Protein AF-A0A2G9HDQ0-F1 (afdb_monomer)

pLDDT: mean 87.66, std 11.44, range [46.88, 97.62]

Radius of gyration: 18.08 Å; Cα contacts (8 Å, |Δi|>4): 101; chains: 1; bounding box: 43×33×54 Å

Solvent-accessible surface area (backbone atoms only — not comparable to full-atom values): 7421 Å² total; per-residue (Å²): 110,67,66,61,50,52,51,51,50,51,54,52,69,73,41,52,75,67,55,44,49,52,53,50,55,54,47,53,70,48,26,76,86,68,78,86,55,69,53,73,68,37,46,50,50,51,51,49,42,64,74,70,61,64,56,50,15,75,82,80,68,47,77,47,93,67,76,34,34,31,32,54,70,31,66,76,38,92,89,48,78,46,34,26,34,64,65,52,60,70,73,46,79,80,76,74,93,49,91,87,70,68,48,72,40,40,60,64,61,52,51,49,55,53,52,55,55,53,55,61,65,75,76,113

Foldseek 3Di:
DVVVVVVVVVVLVPDDPVVVVQVVVVVVVLPVVPPSDHDPVSVVVVVCCVVVVQDAAPPPRHGAPDKKKWWPVQVVPPPDTHIHHPVCVVPPDLDDPPVPPTDIDIPVVVVVVVVVVVVVVVVD

Sequence (124 aa):
MEELREIAKAHYRASSPQVQALAREFFKLLDTNGNGKLDFVQVMTLYYIIKSGRPFCDSCNEFIPGIFFSCVECFKSPERLYNLCSDCYWYTKRDHHHNGRVQFLDNYTLLETKRDSSFARHHA

Mean predicted aligned error: 6.55 Å

InterPro domains:
  IPR002048 EF-hand domain [PS50222] (18-53)
  IPR011992 EF-hand domain pair [SSF47473] (4-102)
  IPR043145 Zinc finger, ZZ-type superfamily [G3DSA:3.30.60.90] (51-105)

Organism: NCBI:txid429701

Nearest PDB structures (foldseek):
  2fc7-assembly1_A  TM=7.162E-01  e=4.136E-01  Homo sapiens
  6f6d-assembly1_A  TM=5.040E-01  e=3.203E+00  Homo sapiens

Secondary structure (DSSP, 8-state):
-HHHHHHHHHHHHHS-HHHHHHHHHHHHHH-TT-SSS--HHHHHHHHHHHHHTPPBPTTT--B--S-EEEEHHHHH-TT---EEEHHHHHHS---SSSTT---EEEHHHHHHHHHHHHHHHS--

Structure (mmCIF, N/CA/C/O backbone):
data_AF-A0A2G9HDQ0-F1
#
_entry.id   AF-A0A2G9HDQ0-F1
#
loop_
_atom_site.group_PDB
_atom_site.id
_atom_site.type_symbol
_atom_site.label_atom_id
_atom_site.label_alt_id
_atom_site.label_comp_id
_atom_site.label_asym_id
_atom_site.label_entity_id
_atom_site.label_seq_id
_atom_site.pdbx_PDB_ins_code
_atom_site.Cartn_x
_atom_site.Cartn_y
_atom_site.Cartn_z
_atom_site.occupancy
_atom_site.B_iso_or_equiv
_atom_site.auth_seq_id
_atom_site.auth_comp_id
_atom_site.auth_asym_id
_atom_site.auth_atom_id
_atom_site.pdbx_PDB_model_num
ATOM 1 N N . MET A 1 1 ? -17.771 -10.051 18.465 1.00 80.81 1 MET A N 1
ATOM 2 C CA . MET A 1 1 ? -17.235 -8.711 18.120 1.00 80.81 1 MET A CA 1
ATOM 3 C C . MET A 1 1 ? -16.376 -8.126 19.234 1.00 80.81 1 MET A C 1
ATOM 5 O O . MET A 1 1 ? -15.295 -7.650 18.917 1.00 80.81 1 MET A O 1
ATOM 9 N N . GLU A 1 2 ? -16.788 -8.190 20.508 1.00 92.19 2 GLU A N 1
ATOM 10 C CA . GLU A 1 2 ? -15.970 -7.655 21.616 1.00 92.19 2 GLU A CA 1
ATOM 11 C C . GLU A 1 2 ? -14.654 -8.424 21.819 1.00 92.19 2 GLU A C 1
ATOM 13 O O . GLU A 1 2 ? -13.600 -7.814 21.936 1.00 92.19 2 GLU A O 1
ATOM 18 N N . GLU A 1 3 ? -14.672 -9.756 21.733 1.00 93.50 3 GLU A N 1
ATOM 19 C CA . GLU A 1 3 ? -13.447 -10.569 21.831 1.00 93.50 3 GLU A CA 1
ATOM 20 C C . GLU A 1 3 ? -12.418 -10.216 20.748 1.00 93.50 3 GLU A C 1
ATOM 22 O O . GLU A 1 3 ? -11.253 -9.964 21.046 1.00 93.50 3 GLU A O 1
ATOM 27 N N . LEU A 1 4 ? -12.858 -10.110 19.488 1.00 91.31 4 LEU A N 1
ATOM 28 C CA . LEU A 1 4 ? -12.004 -9.688 18.371 1.00 91.31 4 LEU A CA 1
ATOM 29 C C . LEU A 1 4 ? -11.413 -8.293 18.601 1.00 91.31 4 LEU A C 1
ATOM 31 O O . LEU A 1 4 ? -10.260 -8.039 18.254 1.00 91.31 4 LEU A O 1
ATOM 35 N N . ARG A 1 5 ? -12.191 -7.390 19.202 1.00 91.00 5 ARG A N 1
ATOM 36 C CA . ARG A 1 5 ? -11.742 -6.040 19.539 1.00 91.00 5 ARG A CA 1
ATOM 37 C C . ARG A 1 5 ? -10.657 -6.061 20.613 1.00 91.00 5 ARG A C 1
ATOM 39 O O . ARG A 1 5 ? -9.669 -5.342 20.472 1.00 91.00 5 ARG A O 1
ATOM 46 N N . GLU A 1 6 ? -10.814 -6.864 21.659 1.00 96.12 6 GLU A N 1
ATOM 47 C CA . GLU A 1 6 ? -9.803 -6.990 22.714 1.00 96.12 6 GLU A CA 1
ATOM 48 C C . GLU A 1 6 ? -8.517 -7.642 22.201 1.00 96.12 6 GLU A C 1
ATOM 50 O O . GLU A 1 6 ? -7.427 -7.141 22.483 1.00 96.12 6 GLU A O 1
ATOM 55 N N . ILE A 1 7 ? -8.629 -8.667 21.350 1.00 96.06 7 ILE A N 1
ATOM 56 C CA . ILE A 1 7 ? -7.480 -9.278 20.666 1.00 96.06 7 ILE A CA 1
ATOM 57 C C . ILE A 1 7 ? -6.742 -8.228 19.824 1.00 96.06 7 ILE A C 1
ATOM 59 O O . ILE A 1 7 ? -5.531 -8.055 19.974 1.00 96.06 7 ILE A O 1
ATOM 63 N N . ALA A 1 8 ? -7.457 -7.467 18.989 1.00 92.62 8 ALA A N 1
ATOM 64 C CA . ALA A 1 8 ? -6.854 -6.424 18.160 1.00 92.62 8 ALA A CA 1
ATOM 65 C C . ALA A 1 8 ? -6.135 -5.353 19.002 1.00 92.62 8 ALA A C 1
ATOM 67 O O . ALA A 1 8 ? -5.011 -4.959 18.682 1.00 92.62 8 ALA A O 1
ATOM 68 N N . LYS A 1 9 ? -6.740 -4.915 20.115 1.00 94.44 9 LYS A N 1
ATOM 69 C CA . LYS A 1 9 ? -6.109 -3.974 21.056 1.00 94.44 9 LYS A CA 1
ATOM 70 C C . LYS A 1 9 ? -4.845 -4.556 21.686 1.00 94.44 9 LYS A C 1
ATOM 72 O O . LYS A 1 9 ? -3.850 -3.840 21.791 1.00 94.44 9 LYS A O 1
ATOM 77 N N . ALA A 1 10 ? -4.876 -5.815 22.120 1.00 97.00 10 ALA A N 1
ATOM 78 C CA . ALA A 1 10 ? -3.729 -6.477 22.732 1.00 97.00 10 ALA A CA 1
ATOM 79 C C . ALA A 1 10 ? -2.558 -6.584 21.744 1.00 97.00 10 ALA A C 1
ATOM 81 O O . ALA A 1 10 ? -1.447 -6.172 22.076 1.00 97.00 10 ALA A O 1
ATOM 82 N N . HIS A 1 11 ? -2.820 -7.023 20.507 1.00 95.94 11 HIS A N 1
ATOM 83 C CA . HIS A 1 11 ? -1.809 -7.071 19.446 1.00 95.94 11 HIS A CA 1
ATOM 84 C C . HIS A 1 11 ? -1.208 -5.696 19.148 1.00 95.94 11 HIS A C 1
ATOM 86 O O . HIS A 1 11 ? 0.014 -5.559 19.088 1.00 95.94 11 HIS A O 1
ATOM 92 N N . TYR A 1 12 ? -2.042 -4.663 19.004 1.00 94.94 12 TYR A N 1
ATOM 93 C CA . TYR A 1 12 ? -1.558 -3.307 18.752 1.00 94.94 12 TYR A CA 1
ATOM 94 C C . TYR A 1 12 ? -0.675 -2.790 19.900 1.00 94.94 12 TYR A C 1
ATOM 96 O O . TYR A 1 12 ? 0.404 -2.260 19.655 1.00 94.94 12 TYR A O 1
ATOM 104 N N . ARG A 1 13 ? -1.080 -3.000 21.159 1.00 96.12 13 ARG A N 1
ATOM 105 C CA . ARG A 1 13 ? -0.299 -2.585 22.340 1.00 96.12 13 ARG A CA 1
ATOM 106 C C . ARG A 1 13 ? 1.023 -3.339 22.481 1.00 96.12 13 ARG A C 1
ATOM 108 O O . ARG A 1 13 ? 2.000 -2.748 22.924 1.00 96.12 13 ARG A O 1
ATOM 115 N N . ALA A 1 14 ? 1.048 -4.619 22.114 1.00 97.62 14 ALA A N 1
ATOM 116 C CA . ALA A 1 14 ? 2.252 -5.447 22.139 1.00 97.62 14 ALA A CA 1
ATOM 117 C C . ALA A 1 14 ? 3.210 -5.166 20.964 1.00 97.62 14 ALA A C 1
ATOM 119 O O . ALA A 1 14 ? 4.352 -5.618 20.981 1.00 97.62 14 ALA A O 1
ATOM 120 N N . SER A 1 15 ? 2.758 -4.439 19.938 1.00 96.00 15 SER A N 1
ATOM 121 C CA . SER A 1 15 ? 3.564 -4.118 18.758 1.00 96.00 15 SER A CA 1
ATOM 122 C C . SER A 1 15 ? 4.637 -3.072 19.064 1.00 96.00 15 SER A C 1
ATOM 124 O O . SER A 1 15 ? 4.483 -2.253 19.973 1.00 96.00 15 SER A O 1
ATOM 126 N N . SER A 1 16 ? 5.708 -3.049 18.264 1.00 96.56 16 SER A N 1
ATOM 127 C CA . SER A 1 16 ? 6.774 -2.051 18.406 1.00 96.56 16 SER A CA 1
ATOM 128 C C . SER A 1 16 ? 6.261 -0.619 18.174 1.00 96.56 16 SER A C 1
ATOM 130 O O . SER A 1 16 ? 5.274 -0.429 17.454 1.00 96.56 16 SER A O 1
ATOM 132 N N . PRO A 1 17 ? 6.934 0.417 18.715 1.00 95.69 17 PRO A N 1
ATOM 133 C CA . PRO A 1 17 ? 6.555 1.810 18.475 1.00 95.69 17 PRO A CA 1
ATOM 134 C C . PRO A 1 17 ? 6.456 2.168 16.987 1.00 95.69 17 PRO A C 1
ATOM 136 O O . PRO A 1 17 ? 5.567 2.926 16.599 1.00 95.69 17 PRO A O 1
ATOM 139 N N . GLN A 1 18 ? 7.330 1.589 16.158 1.00 91.25 18 GLN A N 1
ATOM 140 C CA . GLN A 1 18 ? 7.334 1.769 14.707 1.00 91.25 18 GLN A CA 1
ATOM 141 C C . GLN A 1 18 ? 6.070 1.181 14.072 1.00 91.25 18 GLN A C 1
ATOM 143 O O . GLN A 1 18 ? 5.386 1.872 13.325 1.00 91.25 18 GLN A O 1
ATOM 148 N N . VAL A 1 19 ? 5.709 -0.060 14.419 1.00 91.44 19 VAL A N 1
ATOM 149 C CA . VAL A 1 19 ? 4.485 -0.705 13.910 1.00 91.44 19 VAL A CA 1
ATOM 150 C C . VAL A 1 19 ? 3.241 0.050 14.371 1.00 91.44 19 VAL A C 1
ATOM 152 O O . VAL A 1 19 ? 2.321 0.260 13.587 1.00 91.44 19 VAL A O 1
ATOM 155 N N . GLN A 1 20 ? 3.215 0.518 15.620 1.00 95.06 20 GLN A N 1
ATOM 156 C CA . GLN A 1 20 ? 2.103 1.326 16.109 1.00 95.06 20 GLN A CA 1
ATOM 157 C C . GLN A 1 20 ? 1.987 2.663 15.362 1.00 95.06 20 GLN A C 1
ATOM 159 O O . GLN A 1 20 ? 0.875 3.103 15.087 1.00 95.06 20 GLN A O 1
ATOM 164 N N . ALA A 1 21 ? 3.107 3.319 15.039 1.00 93.00 21 ALA A N 1
ATOM 165 C CA . ALA A 1 21 ? 3.109 4.552 14.254 1.00 93.00 21 ALA A CA 1
ATOM 166 C C . ALA A 1 21 ? 2.584 4.317 12.832 1.00 93.00 21 ALA A C 1
ATOM 168 O O . ALA A 1 21 ? 1.648 5.000 12.427 1.00 93.00 21 ALA A O 1
ATOM 169 N N . LEU A 1 22 ? 3.093 3.293 12.140 1.00 91.62 22 LEU A N 1
ATOM 170 C CA . LEU A 1 22 ? 2.621 2.899 10.808 1.00 91.62 22 LEU A CA 1
ATOM 171 C C . LEU A 1 22 ? 1.123 2.572 10.808 1.00 91.62 22 LEU A C 1
ATOM 173 O O . LEU A 1 22 ? 0.381 3.049 9.956 1.00 91.62 22 LEU A O 1
ATOM 177 N N . ALA A 1 23 ? 0.645 1.817 11.801 1.00 92.88 23 ALA A N 1
ATOM 178 C CA . ALA A 1 23 ? -0.774 1.502 11.930 1.00 92.88 23 ALA A CA 1
ATOM 179 C C . ALA A 1 23 ? -1.635 2.756 12.164 1.00 92.88 23 ALA A C 1
ATOM 181 O O . ALA A 1 23 ? -2.741 2.840 11.631 1.00 92.88 23 ALA A O 1
ATOM 182 N N . ARG A 1 24 ? -1.143 3.743 12.929 1.00 93.75 24 ARG A N 1
ATOM 183 C CA . ARG A 1 24 ? -1.841 5.024 13.127 1.00 93.75 24 ARG A CA 1
ATOM 184 C C . ARG A 1 24 ? -1.905 5.847 11.847 1.00 93.75 24 ARG A C 1
ATOM 186 O O . ARG A 1 24 ? -2.977 6.354 11.534 1.00 93.75 24 ARG A O 1
ATOM 193 N N . GLU A 1 25 ? -0.799 5.986 11.122 1.00 92.88 25 GLU A N 1
ATOM 194 C CA . GLU A 1 25 ? -0.781 6.748 9.867 1.00 92.88 25 GLU A CA 1
ATOM 195 C C . GLU A 1 25 ? -1.631 6.062 8.790 1.00 92.88 25 GLU A C 1
ATOM 197 O O . GLU A 1 25 ? -2.456 6.709 8.147 1.00 92.88 25 GLU A O 1
ATOM 202 N N . PHE A 1 26 ? -1.561 4.732 8.685 1.00 93.75 26 PHE A N 1
ATOM 203 C CA . PHE A 1 26 ? -2.434 3.965 7.798 1.00 93.75 26 PHE A CA 1
ATOM 204 C C . PHE A 1 26 ? -3.919 4.096 8.167 1.00 93.75 26 PHE A C 1
ATOM 206 O O . PHE A 1 26 ? -4.761 4.263 7.287 1.00 93.75 26 PHE A O 1
ATOM 213 N N . PHE A 1 27 ? -4.261 4.082 9.460 1.00 95.50 27 PHE A N 1
ATOM 214 C CA . PHE A 1 27 ? -5.636 4.321 9.901 1.00 95.50 27 PHE A CA 1
ATOM 215 C C . PHE A 1 27 ? -6.123 5.721 9.513 1.00 95.50 27 PHE A C 1
ATOM 217 O O . PHE A 1 27 ? -7.223 5.844 8.985 1.00 95.50 27 PHE A O 1
ATOM 224 N N . LYS A 1 28 ? -5.308 6.764 9.716 1.00 95.38 28 LYS A N 1
ATOM 225 C CA . LYS A 1 28 ? -5.654 8.140 9.317 1.00 95.38 28 LYS A CA 1
ATOM 226 C C . LYS A 1 28 ? -5.869 8.274 7.809 1.00 95.38 28 LYS A C 1
ATOM 228 O O . LYS A 1 28 ? -6.754 9.010 7.395 1.00 95.38 28 LYS A O 1
ATOM 233 N N . LEU A 1 29 ? -5.089 7.557 6.994 1.00 93.88 29 LEU A N 1
ATOM 234 C CA . LEU A 1 29 ? -5.280 7.523 5.539 1.00 93.88 29 LEU A CA 1
ATOM 235 C C . LEU A 1 29 ? -6.646 6.938 5.143 1.00 93.88 29 LEU A C 1
ATOM 237 O O . LEU A 1 29 ? -7.217 7.346 4.134 1.00 93.88 29 LEU A O 1
ATOM 241 N N . LEU A 1 30 ? -7.167 5.988 5.924 1.00 95.75 30 LEU A N 1
ATOM 242 C CA . LEU A 1 30 ? -8.483 5.381 5.704 1.00 95.75 30 LEU A CA 1
ATOM 243 C C . LEU A 1 30 ? -9.621 6.213 6.300 1.00 95.75 30 LEU A C 1
ATOM 245 O O . LEU A 1 30 ? -10.700 6.271 5.715 1.00 95.75 30 LEU A O 1
ATOM 249 N N . ASP A 1 31 ? -9.387 6.855 7.444 1.00 97.25 31 ASP A N 1
ATOM 250 C CA . ASP A 1 31 ? -10.328 7.745 8.123 1.00 97.25 31 ASP A CA 1
ATOM 251 C C . ASP A 1 31 ? -10.391 9.121 7.436 1.00 97.25 31 ASP A C 1
ATOM 253 O O . ASP A 1 31 ? -10.058 10.167 7.991 1.00 97.25 31 ASP A O 1
ATOM 257 N N . THR A 1 32 ? -10.825 9.115 6.179 1.00 94.19 32 THR A N 1
ATOM 258 C CA . THR A 1 32 ? -10.925 10.296 5.310 1.00 94.19 32 THR A CA 1
ATOM 259 C C . THR A 1 32 ? -11.828 11.407 5.848 1.00 94.19 32 THR A C 1
ATOM 261 O O . THR A 1 32 ? -11.658 12.561 5.461 1.00 94.19 32 THR A O 1
ATOM 264 N N . ASN A 1 33 ? -12.790 11.083 6.718 1.00 95.00 33 ASN A N 1
ATOM 265 C CA . ASN A 1 33 ? -13.678 12.060 7.353 1.00 95.00 33 ASN A CA 1
ATOM 266 C C . ASN A 1 33 ? -13.166 12.524 8.736 1.00 95.00 33 ASN A C 1
ATOM 268 O O . ASN A 1 33 ? -13.735 13.455 9.306 1.00 95.00 33 ASN A O 1
ATOM 272 N N . GLY A 1 34 ? -12.091 11.915 9.252 1.00 96.12 34 GLY A N 1
ATOM 273 C CA . GLY A 1 34 ? -11.389 12.319 10.469 1.00 96.12 34 GLY A CA 1
ATOM 274 C C . GLY A 1 34 ? -12.185 12.132 11.760 1.00 96.12 34 GLY A C 1
ATOM 275 O O . GLY A 1 34 ? -11.919 12.828 12.741 1.00 96.12 34 GLY A O 1
ATOM 276 N N . ASN A 1 35 ? -13.183 11.244 11.779 1.00 96.69 35 ASN A N 1
ATOM 277 C CA . ASN A 1 35 ? -14.064 11.077 12.938 1.00 96.69 35 ASN A CA 1
ATOM 278 C C . ASN A 1 35 ? -13.528 10.073 13.984 1.00 96.69 35 ASN A C 1
ATOM 280 O O . ASN A 1 35 ? -14.175 9.827 15.009 1.00 96.69 35 ASN A O 1
ATOM 284 N N . GLY A 1 36 ? -12.349 9.495 13.740 1.00 95.81 36 GLY A N 1
ATOM 285 C CA . GLY A 1 36 ? -11.691 8.512 14.594 1.00 95.81 36 GLY A CA 1
ATOM 286 C C . GLY A 1 36 ? -12.232 7.089 14.437 1.00 95.81 36 GLY A C 1
ATOM 287 O O . GLY A 1 36 ? -11.930 6.228 15.270 1.00 95.81 36 GLY A O 1
ATOM 288 N N . LYS A 1 37 ? -13.056 6.821 13.420 1.00 95.06 37 LYS A N 1
ATOM 289 C CA . LYS A 1 37 ? -13.663 5.517 13.115 1.00 95.06 37 LYS A CA 1
ATOM 290 C C . LYS A 1 37 ? -13.712 5.313 11.604 1.00 95.06 37 LYS A C 1
ATOM 292 O O . LYS A 1 37 ? -13.744 6.263 10.842 1.00 95.06 37 LYS A O 1
ATOM 297 N N . LEU A 1 38 ? -13.786 4.051 11.188 1.00 96.06 38 LEU A N 1
ATOM 298 C CA . LEU A 1 38 ? -14.044 3.719 9.791 1.00 96.06 38 LEU A CA 1
ATOM 299 C C . LEU A 1 38 ? -15.541 3.465 9.597 1.00 96.06 38 LEU A C 1
ATOM 301 O O . LEU A 1 38 ? -16.108 2.565 10.222 1.00 96.06 38 LEU A O 1
ATOM 305 N N . ASP A 1 39 ? -16.175 4.259 8.743 1.00 96.88 39 ASP A N 1
ATOM 306 C CA . ASP A 1 39 ? -17.505 3.982 8.217 1.00 96.88 39 ASP A CA 1
ATOM 307 C C . ASP A 1 39 ? -17.478 2.817 7.210 1.00 96.88 39 ASP A C 1
ATOM 309 O O . ASP A 1 39 ? -16.434 2.238 6.902 1.00 96.88 39 ASP A O 1
ATOM 313 N N . PHE A 1 40 ? -18.648 2.440 6.692 1.00 96.69 40 PHE A N 1
ATOM 314 C CA . PHE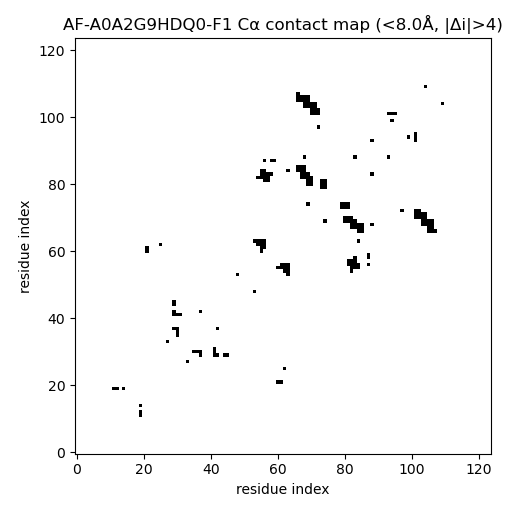 A 1 40 ? -18.765 1.311 5.773 1.00 96.69 40 PHE A CA 1
ATOM 315 C C . PHE A 1 40 ? -17.872 1.447 4.529 1.00 96.69 40 PHE A C 1
ATOM 317 O O . PHE A 1 40 ? -17.218 0.480 4.142 1.00 96.69 40 PHE A O 1
ATOM 324 N N . VAL A 1 41 ? -17.800 2.630 3.914 1.00 97.12 41 VAL A N 1
ATOM 325 C CA . VAL A 1 41 ? -17.020 2.848 2.685 1.00 97.12 41 VAL A CA 1
ATOM 326 C C . VAL A 1 41 ? -15.523 2.784 2.986 1.00 97.12 41 VAL A C 1
ATOM 328 O O . VAL A 1 41 ? -14.755 2.172 2.236 1.00 97.12 41 VAL A O 1
ATOM 331 N N . GLN A 1 42 ? -15.108 3.346 4.119 1.00 97.44 42 GLN A N 1
ATOM 332 C CA . GLN A 1 42 ? -13.723 3.301 4.583 1.00 97.44 42 GLN A CA 1
ATOM 333 C C . GLN A 1 42 ? -13.295 1.859 4.934 1.00 97.44 42 GLN A C 1
ATOM 335 O O . GLN A 1 42 ? -12.203 1.423 4.561 1.00 97.44 42 GLN A O 1
ATOM 340 N N . VAL A 1 43 ? -14.178 1.057 5.544 1.00 96.31 43 VAL A N 1
ATOM 341 C CA . VAL A 1 43 ? -13.941 -0.383 5.776 1.00 96.31 43 VAL A CA 1
ATOM 342 C C . VAL A 1 43 ? -13.886 -1.172 4.465 1.00 96.31 43 VAL A C 1
ATOM 344 O O . VAL A 1 43 ? -13.020 -2.033 4.309 1.00 96.31 43 VAL A O 1
ATOM 347 N N . MET A 1 44 ? -14.757 -0.881 3.495 1.00 97.31 44 MET A N 1
ATOM 348 C CA . MET A 1 44 ? -14.708 -1.529 2.178 1.00 97.31 44 MET A CA 1
ATOM 349 C C . MET A 1 44 ? -13.412 -1.206 1.429 1.00 97.31 44 MET A C 1
ATOM 351 O O . MET A 1 44 ? -12.856 -2.074 0.755 1.00 97.31 44 MET A O 1
ATOM 355 N N . THR A 1 45 ? -12.888 0.007 1.604 1.00 95.50 45 THR A N 1
ATOM 356 C CA . THR A 1 45 ? -11.574 0.402 1.082 1.00 95.50 45 THR A CA 1
ATOM 357 C C . THR A 1 45 ? -10.459 -0.433 1.711 1.00 95.50 45 THR A C 1
ATOM 359 O O . THR A 1 45 ? -9.649 -1.014 0.988 1.00 95.50 45 THR A O 1
ATOM 362 N N . LEU A 1 46 ? -10.456 -0.579 3.041 1.00 95.44 46 LEU A N 1
ATOM 363 C CA . LEU A 1 46 ? -9.516 -1.456 3.747 1.00 95.44 46 LEU A CA 1
ATOM 364 C C . LEU A 1 46 ? -9.611 -2.910 3.258 1.00 95.44 46 LEU A C 1
ATOM 366 O O . LEU A 1 46 ? -8.593 -3.542 2.975 1.00 95.44 46 LEU A O 1
ATOM 370 N N . TYR A 1 47 ? -10.828 -3.437 3.111 1.00 95.88 47 TYR A N 1
ATOM 371 C CA . TYR A 1 47 ? -11.056 -4.787 2.598 1.00 95.88 47 TYR A CA 1
ATOM 372 C C . TYR A 1 47 ? -10.483 -4.960 1.187 1.00 95.88 47 TYR A C 1
ATOM 374 O O . TYR A 1 47 ? -9.778 -5.935 0.925 1.00 95.88 47 TYR A O 1
ATOM 382 N N . TYR A 1 48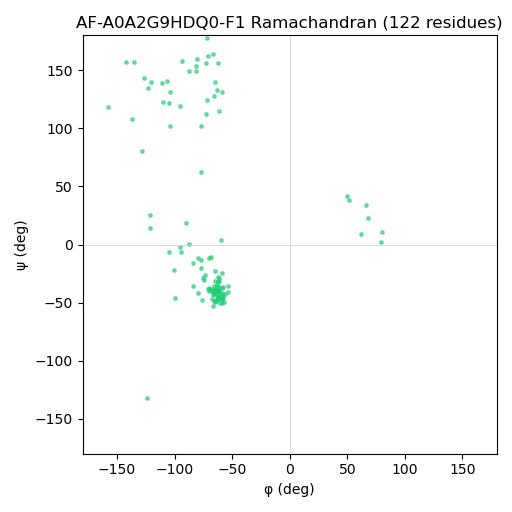 ? -10.721 -4.002 0.289 1.00 95.06 48 TYR A N 1
ATOM 383 C CA . TYR A 1 48 ? -10.148 -4.022 -1.055 1.00 95.06 48 TYR A CA 1
ATOM 384 C C . TYR A 1 48 ? -8.614 -4.018 -1.025 1.00 95.06 48 TYR A C 1
ATOM 386 O O . TYR A 1 48 ? -7.993 -4.812 -1.732 1.00 95.06 48 TYR A O 1
ATOM 394 N N . ILE A 1 49 ? -7.994 -3.176 -0.191 1.00 94.00 49 ILE A N 1
ATOM 395 C CA . ILE A 1 49 ? -6.531 -3.107 -0.037 1.00 94.00 49 ILE A CA 1
ATOM 396 C C . ILE A 1 49 ? -5.964 -4.472 0.372 1.00 94.00 49 ILE A C 1
ATOM 398 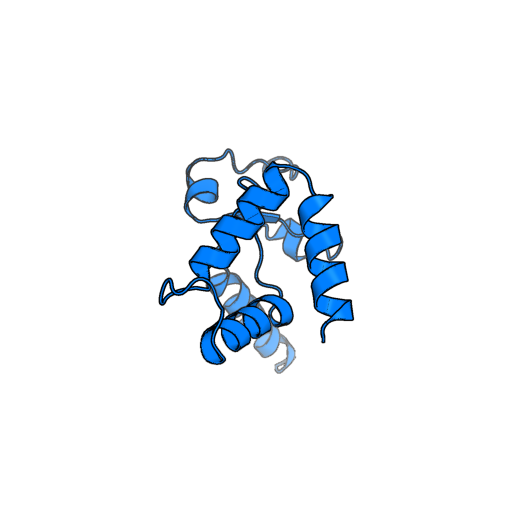O O . ILE A 1 49 ? -5.053 -4.974 -0.286 1.00 94.00 49 ILE A O 1
ATOM 402 N N . ILE A 1 50 ? -6.551 -5.106 1.394 1.00 92.50 50 ILE A N 1
ATOM 403 C CA . ILE A 1 50 ? -6.127 -6.427 1.881 1.00 92.50 50 ILE A CA 1
ATOM 404 C C . ILE A 1 50 ? -6.314 -7.494 0.798 1.00 92.50 50 ILE A C 1
ATOM 406 O O . ILE A 1 50 ? -5.413 -8.290 0.546 1.00 92.50 50 ILE A O 1
ATOM 410 N N . LYS A 1 51 ? -7.476 -7.528 0.134 1.00 94.81 51 LYS A N 1
ATOM 411 C CA . LYS A 1 51 ? -7.803 -8.597 -0.824 1.00 94.81 51 LYS A CA 1
ATOM 412 C C . LYS A 1 51 ? -7.075 -8.468 -2.153 1.00 94.81 51 LYS A C 1
ATOM 414 O O . LYS A 1 51 ? -6.815 -9.487 -2.783 1.00 94.81 51 LYS A O 1
ATOM 419 N N . SER A 1 52 ? -6.743 -7.250 -2.567 1.00 89.81 52 SER A N 1
ATOM 4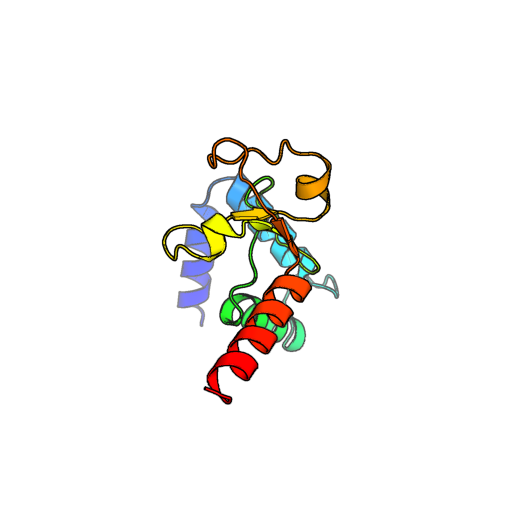20 C CA . SER A 1 52 ? -5.929 -7.006 -3.762 1.00 89.81 52 SER A CA 1
ATOM 421 C C . SER A 1 52 ? -4.431 -7.204 -3.519 1.00 89.81 52 SER A C 1
ATOM 423 O O . SER A 1 52 ? -3.675 -7.243 -4.485 1.00 89.81 52 SER A O 1
ATOM 425 N N . GLY A 1 53 ? -3.995 -7.339 -2.259 1.00 89.38 53 GLY A N 1
ATOM 426 C CA . GLY A 1 53 ? -2.581 -7.485 -1.914 1.00 89.38 53 GLY A CA 1
ATOM 427 C C . GLY A 1 53 ? -1.758 -6.236 -2.231 1.00 89.38 53 GLY A C 1
ATOM 428 O O . GLY A 1 53 ? -0.606 -6.358 -2.645 1.00 89.38 53 GLY A O 1
ATOM 429 N N . ARG A 1 54 ? -2.345 -5.035 -2.096 1.00 90.06 54 ARG A N 1
ATOM 430 C CA . ARG A 1 54 ? -1.624 -3.781 -2.370 1.00 90.06 54 ARG A CA 1
ATOM 431 C C . ARG A 1 54 ? -0.390 -3.658 -1.467 1.00 90.06 54 ARG A C 1
ATOM 433 O O . ARG A 1 54 ? -0.520 -3.848 -0.256 1.00 90.06 54 ARG A O 1
ATOM 440 N N . PRO A 1 55 ? 0.788 -3.341 -2.032 1.00 91.94 55 PRO A N 1
ATOM 441 C CA . PRO A 1 55 ? 2.033 -3.397 -1.287 1.00 91.94 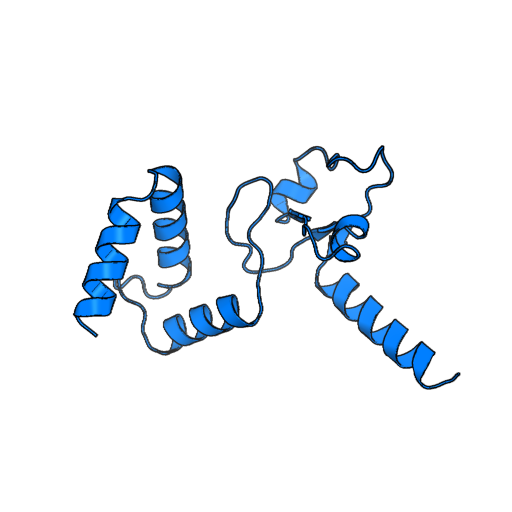55 PRO A CA 1
ATOM 442 C C . PRO A 1 55 ? 2.250 -2.165 -0.403 1.00 91.94 55 PRO A C 1
ATOM 444 O O . PRO A 1 55 ? 1.718 -1.077 -0.641 1.00 91.94 55 PRO A O 1
ATOM 447 N N . PHE A 1 56 ? 3.111 -2.353 0.589 1.00 92.06 56 PHE A N 1
ATOM 448 C CA . PHE A 1 56 ? 3.820 -1.280 1.277 1.00 92.06 56 PHE A CA 1
ATOM 449 C C . PHE A 1 56 ? 5.183 -1.091 0.602 1.00 92.06 56 PHE A C 1
ATOM 451 O O . PHE A 1 56 ? 5.677 -1.995 -0.072 1.00 92.06 56 PHE A O 1
ATOM 458 N N . CYS A 1 57 ? 5.784 0.084 0.756 1.00 93.06 57 CYS A N 1
ATOM 459 C CA . CYS A 1 57 ? 7.112 0.357 0.222 1.00 93.06 57 CYS A CA 1
ATOM 460 C C . CYS A 1 57 ? 8.181 -0.400 1.019 1.00 93.06 57 CYS A C 1
ATOM 462 O O . CYS A 1 57 ? 8.326 -0.173 2.215 1.00 93.06 57 CYS A O 1
ATOM 464 N N . ASP A 1 58 ? 8.999 -1.215 0.356 1.00 92.50 58 ASP A N 1
ATOM 465 C CA . ASP A 1 58 ? 10.077 -1.995 0.981 1.00 92.50 58 ASP A CA 1
ATOM 466 C C . ASP A 1 58 ? 11.239 -1.134 1.515 1.00 92.50 58 ASP A C 1
ATOM 468 O O . ASP A 1 58 ? 12.114 -1.636 2.220 1.00 92.50 58 ASP A O 1
ATOM 472 N N . SER A 1 59 ? 11.273 0.164 1.184 1.00 91.50 59 SER A N 1
ATOM 473 C CA . SER A 1 59 ? 12.300 1.090 1.674 1.00 91.50 59 SER A CA 1
ATOM 474 C C . SER A 1 59 ? 11.838 1.946 2.852 1.00 91.50 59 SER A C 1
ATOM 476 O O . SER A 1 59 ? 12.603 2.103 3.799 1.00 91.50 59 SER A O 1
ATOM 478 N N . CYS A 1 60 ? 10.640 2.540 2.797 1.00 91.56 60 CYS A N 1
ATOM 479 C CA . CYS A 1 60 ? 10.139 3.417 3.866 1.00 91.56 60 CYS A CA 1
ATOM 480 C C . CYS A 1 60 ? 9.058 2.773 4.745 1.00 91.56 60 CYS A C 1
ATOM 482 O O . CYS A 1 60 ? 8.686 3.359 5.753 1.00 91.56 60 CYS A O 1
ATOM 484 N N . ASN A 1 61 ? 8.583 1.571 4.401 1.00 90.12 61 ASN A N 1
ATOM 485 C CA . ASN A 1 61 ? 7.501 0.834 5.068 1.00 90.12 61 ASN A CA 1
ATOM 486 C C . ASN A 1 61 ? 6.126 1.523 5.065 1.00 90.12 61 ASN A C 1
ATOM 488 O O . ASN A 1 61 ? 5.202 1.033 5.710 1.00 90.12 61 ASN A O 1
ATOM 492 N N . GLU A 1 62 ? 5.960 2.614 4.317 1.00 91.25 62 GLU A N 1
ATOM 493 C CA . GLU A 1 62 ? 4.677 3.303 4.176 1.00 91.25 62 GLU A CA 1
ATOM 494 C C . GLU A 1 62 ? 3.769 2.618 3.147 1.00 91.25 62 GLU A C 1
ATOM 496 O O . GLU A 1 62 ? 4.232 2.020 2.167 1.00 91.25 62 GLU A O 1
ATOM 501 N N . PHE A 1 63 ? 2.456 2.716 3.362 1.00 92.81 63 PHE A N 1
ATOM 502 C CA . PHE A 1 63 ? 1.457 2.210 2.421 1.00 92.81 63 PHE A CA 1
ATOM 503 C C . PHE A 1 63 ? 1.515 2.982 1.097 1.00 92.81 63 PHE A C 1
ATOM 505 O O . PHE A 1 63 ? 1.635 4.207 1.104 1.00 92.81 63 PHE A O 1
ATOM 512 N N . ILE A 1 64 ? 1.375 2.289 -0.041 1.00 93.25 64 ILE A N 1
ATOM 513 C CA . ILE A 1 64 ? 1.383 2.933 -1.359 1.00 93.25 64 ILE A CA 1
ATOM 514 C C . ILE A 1 64 ? -0.048 3.024 -1.919 1.00 93.25 64 ILE A C 1
ATOM 516 O O . ILE A 1 64 ? -0.576 2.036 -2.440 1.00 93.25 64 ILE A O 1
ATOM 520 N N . PRO A 1 65 ? -0.704 4.199 -1.857 1.00 88.88 65 PRO A N 1
ATOM 521 C CA . PRO A 1 65 ? -2.094 4.331 -2.299 1.00 88.88 65 PRO A CA 1
ATOM 522 C C . PRO A 1 65 ? -2.247 4.301 -3.829 1.00 88.88 65 PRO A C 1
ATOM 524 O O . PRO A 1 65 ? -3.300 3.921 -4.345 1.00 88.88 65 PRO A O 1
ATOM 527 N N . GLY A 1 66 ? -1.203 4.693 -4.561 1.00 91.44 66 GLY A N 1
ATOM 528 C CA . GLY A 1 66 ? -1.250 4.935 -6.001 1.00 91.44 66 GLY A CA 1
ATOM 529 C C . GLY A 1 66 ? -0.230 4.121 -6.786 1.00 91.44 66 GLY A C 1
ATOM 530 O O . GLY A 1 66 ? -0.124 2.908 -6.611 1.00 91.44 66 GLY A O 1
ATOM 531 N N . ILE A 1 67 ? 0.481 4.815 -7.678 1.00 93.19 67 ILE A N 1
ATOM 532 C CA . ILE A 1 67 ? 1.541 4.239 -8.506 1.00 93.19 67 ILE A CA 1
ATOM 533 C C . ILE A 1 67 ? 2.671 3.732 -7.607 1.00 93.19 67 ILE A C 1
ATOM 535 O O . ILE A 1 67 ? 3.128 4.438 -6.707 1.00 93.19 67 ILE A O 1
ATOM 539 N N . PHE A 1 68 ? 3.121 2.511 -7.874 1.00 94.62 68 PHE A N 1
ATOM 540 C CA . PHE A 1 68 ? 4.305 1.921 -7.262 1.00 94.62 68 PHE A CA 1
ATOM 541 C C . PHE A 1 68 ? 5.153 1.234 -8.320 1.00 94.62 68 PHE A C 1
ATOM 543 O O . PHE A 1 68 ? 4.646 0.829 -9.365 1.00 94.62 68 PHE A O 1
ATOM 550 N N . PHE A 1 69 ? 6.439 1.085 -8.020 1.00 94.06 69 PHE A N 1
ATOM 551 C CA . PHE A 1 69 ? 7.421 0.458 -8.891 1.00 94.06 69 PHE A CA 1
ATOM 552 C C . PHE A 1 69 ? 7.840 -0.876 -8.297 1.00 94.06 69 PHE A C 1
ATOM 554 O O . PHE A 1 69 ? 8.342 -0.917 -7.175 1.00 94.06 69 PHE A O 1
ATOM 561 N N . SER A 1 70 ? 7.673 -1.958 -9.047 1.00 92.62 70 SER A N 1
ATOM 562 C CA . SER A 1 70 ? 8.108 -3.287 -8.630 1.00 92.62 70 SER A CA 1
ATOM 563 C C . SER A 1 70 ? 9.338 -3.715 -9.410 1.00 92.62 70 SER A C 1
ATOM 565 O O . SER A 1 70 ? 9.439 -3.491 -10.619 1.00 92.62 70 SER A O 1
ATOM 567 N N . CYS A 1 71 ? 10.260 -4.373 -8.719 1.00 90.75 71 CYS A N 1
ATOM 568 C CA . CYS A 1 71 ? 11.365 -5.059 -9.365 1.00 90.75 71 CYS A CA 1
ATOM 569 C C . CYS A 1 71 ? 10.848 -6.229 -10.203 1.00 90.75 71 CYS A C 1
ATOM 571 O O . CYS A 1 71 ? 10.122 -7.091 -9.701 1.00 90.75 71 CYS A O 1
ATOM 573 N N . VAL A 1 72 ? 11.241 -6.275 -11.473 1.00 89.06 72 VAL A N 1
ATOM 574 C CA . VAL A 1 72 ? 10.816 -7.308 -12.422 1.00 89.06 72 VAL A CA 1
ATOM 575 C C . VAL A 1 72 ? 11.388 -8.672 -12.044 1.00 89.06 72 VAL A C 1
ATOM 577 O O . VAL A 1 72 ? 10.698 -9.685 -12.166 1.00 89.06 72 VAL A O 1
ATOM 580 N N . GLU A 1 73 ? 12.633 -8.718 -11.576 1.00 87.12 73 GLU A N 1
ATOM 581 C CA . GLU A 1 73 ? 13.291 -9.945 -11.134 1.00 87.12 73 GLU A CA 1
ATOM 582 C C . GLU A 1 73 ? 12.593 -10.532 -9.900 1.00 87.12 73 GLU A C 1
ATOM 584 O O . GLU A 1 73 ? 12.224 -11.709 -9.911 1.00 87.12 73 GLU A O 1
ATOM 589 N N . CYS A 1 74 ? 12.332 -9.712 -8.875 1.00 88.69 74 CYS A N 1
ATOM 590 C CA . CYS A 1 74 ? 11.573 -10.121 -7.690 1.00 88.69 74 CYS A CA 1
ATOM 591 C C . CYS A 1 74 ? 10.138 -10.521 -8.036 1.00 88.69 74 CYS A C 1
ATOM 593 O O . CYS A 1 74 ? 9.642 -11.510 -7.520 1.00 88.69 74 CYS A O 1
ATOM 595 N N . PHE A 1 75 ? 9.471 -9.808 -8.947 1.00 86.62 75 PHE A N 1
ATOM 596 C CA . PHE A 1 75 ? 8.094 -10.119 -9.337 1.00 86.62 75 PHE A CA 1
ATOM 597 C C . PHE A 1 75 ? 7.937 -11.520 -9.955 1.00 86.62 75 PHE A C 1
ATOM 599 O O . PHE A 1 75 ? 6.877 -12.136 -9.840 1.00 86.62 75 PHE A O 1
ATOM 606 N N . LYS A 1 76 ? 8.985 -12.043 -10.606 1.00 82.38 76 LYS A N 1
ATOM 607 C CA . LYS A 1 76 ? 8.994 -13.399 -11.180 1.00 82.38 76 LYS A CA 1
ATOM 608 C C . LYS A 1 76 ? 9.189 -14.496 -10.127 1.00 82.38 76 LYS A C 1
ATOM 610 O O . LYS A 1 76 ? 8.860 -15.645 -10.413 1.00 82.38 76 LYS A O 1
ATOM 615 N N . SER A 1 77 ? 9.716 -14.165 -8.946 1.00 80.62 77 SER A N 1
ATOM 616 C CA . SER A 1 77 ? 9.945 -15.115 -7.855 1.00 80.62 77 SER A CA 1
ATOM 617 C C . SER A 1 77 ? 8.899 -14.932 -6.747 1.00 80.62 77 SER A C 1
ATOM 619 O O . SER A 1 77 ? 8.803 -13.854 -6.165 1.00 80.62 77 SER A O 1
ATOM 621 N N . PRO A 1 78 ? 8.115 -15.963 -6.392 1.00 66.44 78 PRO A N 1
ATOM 622 C CA . PRO A 1 78 ? 7.052 -15.825 -5.396 1.00 66.44 78 PRO A CA 1
ATOM 623 C C . PRO A 1 78 ? 7.564 -15.622 -3.960 1.00 66.44 78 PRO A C 1
ATOM 625 O O . PRO A 1 78 ? 6.774 -15.292 -3.081 1.00 66.44 78 PRO A O 1
ATOM 628 N N . GLU A 1 79 ? 8.858 -15.821 -3.698 1.00 75.38 79 GLU A N 1
ATOM 629 C CA . GLU A 1 79 ? 9.415 -15.790 -2.340 1.00 75.38 79 GLU A CA 1
ATOM 630 C C . GLU A 1 79 ? 9.536 -14.378 -1.760 1.00 75.38 79 GLU A C 1
ATOM 632 O O . GLU A 1 79 ? 9.439 -14.199 -0.545 1.00 75.38 79 GLU A O 1
ATOM 637 N N . ARG A 1 80 ? 9.753 -13.363 -2.606 1.00 75.12 80 ARG A N 1
ATOM 638 C CA . ARG A 1 80 ? 9.915 -11.984 -2.144 1.00 75.12 80 ARG A CA 1
ATOM 639 C C . ARG A 1 80 ? 9.606 -10.983 -3.246 1.00 75.12 80 ARG A C 1
ATOM 641 O O . ARG A 1 80 ? 10.315 -10.913 -4.244 1.00 75.12 80 ARG A O 1
ATOM 648 N N . LEU A 1 81 ? 8.589 -10.161 -3.011 1.00 88.12 81 LEU A N 1
ATOM 649 C CA . LEU A 1 81 ? 8.338 -8.964 -3.806 1.00 88.12 81 LEU A CA 1
ATOM 650 C C . LEU A 1 81 ? 9.244 -7.826 -3.324 1.00 88.12 81 LEU A C 1
ATOM 652 O O . LEU A 1 81 ? 9.655 -7.807 -2.165 1.00 88.12 81 LEU A O 1
ATOM 656 N N . TYR A 1 82 ? 9.545 -6.889 -4.219 1.00 91.31 82 TYR A N 1
ATOM 657 C CA . TYR A 1 82 ? 10.244 -5.656 -3.874 1.00 91.31 82 TYR A CA 1
ATOM 658 C C . TYR A 1 82 ? 9.578 -4.487 -4.598 1.00 91.31 82 TYR A C 1
ATOM 660 O O . TYR A 1 82 ? 9.663 -4.377 -5.825 1.00 91.31 82 TYR A O 1
ATOM 668 N N . ASN A 1 83 ? 8.863 -3.664 -3.839 1.00 93.12 83 ASN A N 1
ATOM 669 C CA . ASN A 1 83 ? 8.020 -2.575 -4.303 1.00 93.12 83 ASN A CA 1
ATOM 670 C C . ASN A 1 83 ? 8.459 -1.261 -3.659 1.00 93.12 83 ASN A C 1
ATOM 672 O O . ASN A 1 83 ? 8.659 -1.175 -2.451 1.00 93.12 83 ASN A O 1
ATOM 676 N N . LEU A 1 84 ? 8.553 -0.208 -4.460 1.00 93.88 84 LEU A N 1
ATOM 677 C CA . LEU A 1 84 ? 8.914 1.127 -4.006 1.00 93.88 84 LEU A CA 1
ATOM 678 C C . LEU A 1 84 ? 7.792 2.113 -4.325 1.00 93.88 84 LEU A C 1
ATOM 680 O O . LEU A 1 84 ? 7.199 2.070 -5.406 1.00 93.88 84 LEU A O 1
ATOM 684 N N . CYS A 1 85 ?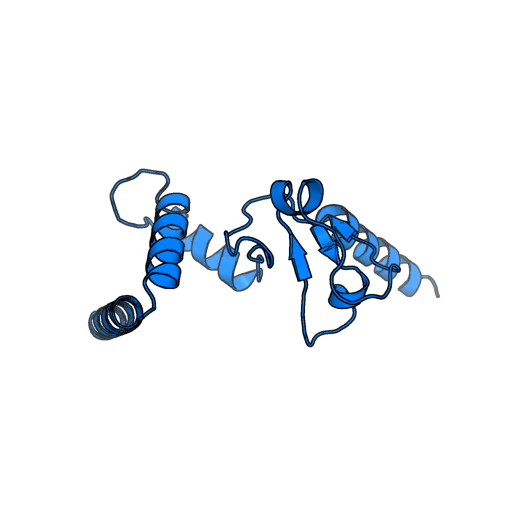 7.521 3.032 -3.398 1.00 94.50 85 CYS A N 1
ATOM 685 C CA . CYS A 1 85 ? 6.742 4.227 -3.714 1.00 94.50 85 CYS A CA 1
ATOM 686 C C . CYS A 1 85 ? 7.526 5.128 -4.683 1.00 94.50 85 CYS A C 1
ATOM 688 O O . CYS A 1 85 ? 8.743 4.984 -4.824 1.00 94.50 85 CYS A O 1
ATOM 690 N N . SER A 1 86 ? 6.842 6.077 -5.327 1.00 93.00 86 SER A N 1
ATOM 691 C CA . SER A 1 86 ? 7.469 7.015 -6.269 1.00 93.00 86 SER A CA 1
ATOM 692 C C . SER A 1 86 ? 8.660 7.764 -5.670 1.00 93.00 86 SER A C 1
ATOM 694 O O . SER A 1 86 ? 9.690 7.894 -6.331 1.00 93.00 86 SER A O 1
ATOM 696 N N . ASP A 1 87 ? 8.553 8.189 -4.410 1.00 92.69 87 ASP A N 1
ATOM 697 C CA . ASP A 1 87 ? 9.623 8.925 -3.733 1.00 92.69 87 ASP A CA 1
ATOM 698 C C . ASP A 1 87 ? 10.849 8.033 -3.529 1.00 92.69 87 ASP A C 1
ATOM 700 O O . ASP A 1 87 ? 11.950 8.361 -3.971 1.00 92.69 87 ASP A O 1
ATOM 704 N N . CYS A 1 88 ? 10.675 6.852 -2.929 1.00 92.88 88 CYS A N 1
ATOM 705 C CA . CYS A 1 88 ? 11.784 5.923 -2.736 1.00 92.88 88 CYS A CA 1
ATOM 706 C C . CYS A 1 88 ? 12.385 5.482 -4.072 1.00 92.88 88 CYS A C 1
ATOM 708 O O . CYS A 1 88 ? 13.599 5.451 -4.193 1.00 92.88 88 CYS A O 1
ATOM 710 N N . TYR A 1 89 ? 11.576 5.225 -5.098 1.00 91.38 89 TYR A N 1
ATOM 711 C CA . TYR A 1 89 ? 12.083 4.880 -6.427 1.00 91.38 89 TYR A CA 1
ATOM 712 C C . TYR A 1 89 ? 13.003 5.961 -7.028 1.00 91.38 89 TYR A C 1
ATOM 714 O O . TYR A 1 89 ? 13.986 5.644 -7.711 1.00 91.38 89 TYR A O 1
ATOM 722 N N . TRP A 1 90 ? 12.693 7.237 -6.782 1.00 88.75 90 TRP A N 1
ATOM 723 C CA . TRP A 1 90 ? 13.479 8.359 -7.286 1.00 88.75 90 TRP A CA 1
ATOM 724 C C . TRP A 1 90 ? 14.739 8.626 -6.457 1.00 88.75 90 TRP A C 1
ATOM 726 O O . TRP A 1 90 ? 15.799 8.899 -7.022 1.00 88.75 90 TRP A O 1
ATOM 736 N N . TYR A 1 91 ? 14.631 8.546 -5.128 1.00 85.56 91 TYR A N 1
ATOM 737 C CA . TYR A 1 91 ? 15.676 9.004 -4.210 1.00 85.56 91 TYR A CA 1
ATOM 738 C C . TYR A 1 91 ? 16.563 7.893 -3.633 1.00 85.56 91 TYR A C 1
ATOM 740 O O . TYR A 1 91 ? 17.677 8.185 -3.195 1.00 85.56 91 TYR A O 1
ATOM 748 N N . THR A 1 92 ? 16.126 6.631 -3.607 1.00 72.44 92 THR A N 1
ATOM 749 C CA . THR A 1 92 ? 16.955 5.534 -3.088 1.00 72.44 92 THR A CA 1
ATOM 750 C C . THR A 1 92 ? 17.841 4.965 -4.192 1.00 72.44 92 THR A C 1
ATOM 752 O O . THR A 1 92 ? 17.497 4.955 -5.379 1.00 72.44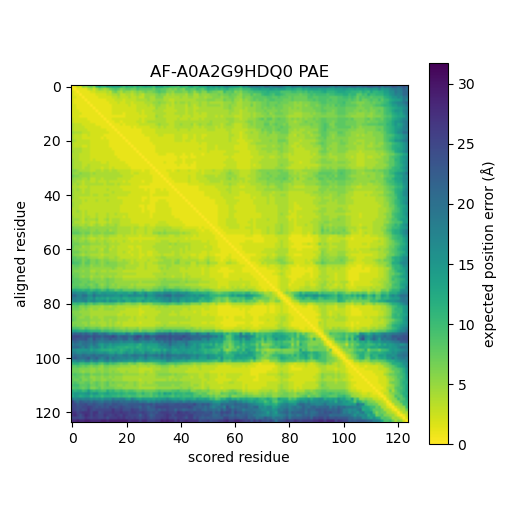 92 THR A O 1
ATOM 755 N N . LYS A 1 93 ? 19.026 4.465 -3.816 1.00 64.50 93 LYS A N 1
ATOM 756 C CA . LYS A 1 93 ? 19.800 3.629 -4.735 1.00 64.50 93 LYS A CA 1
ATOM 757 C C . LYS A 1 93 ? 18.950 2.398 -5.031 1.00 64.50 93 LYS A C 1
ATOM 759 O O . LYS A 1 93 ? 18.727 1.583 -4.146 1.00 64.50 93 LYS A O 1
ATOM 764 N N . ARG A 1 94 ? 18.534 2.257 -6.291 1.00 67.25 94 ARG A N 1
ATOM 765 C CA . ARG A 1 94 ? 17.758 1.129 -6.848 1.00 67.25 94 ARG A CA 1
ATOM 766 C C . ARG A 1 94 ? 18.455 -0.234 -6.716 1.00 67.25 94 ARG A C 1
ATOM 768 O O . ARG A 1 94 ? 17.962 -1.231 -7.235 1.00 67.25 94 ARG A O 1
ATOM 775 N N . ASP A 1 95 ? 19.612 -0.273 -6.0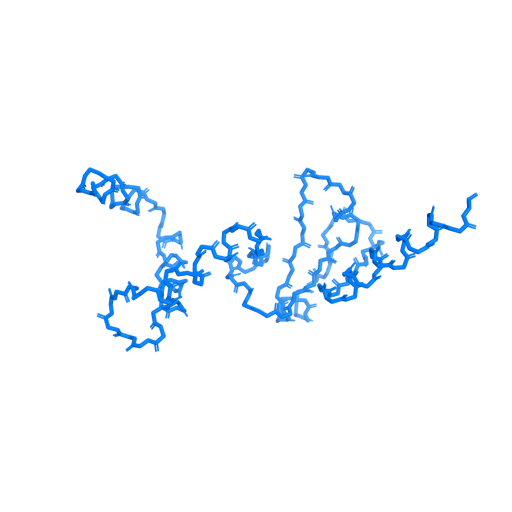64 1.00 66.56 95 ASP A N 1
ATOM 776 C CA . ASP A 1 95 ? 20.379 -1.477 -5.832 1.00 66.56 95 ASP A CA 1
ATOM 777 C C . ASP A 1 95 ? 19.739 -2.276 -4.700 1.00 66.56 95 ASP A C 1
ATOM 779 O O . ASP A 1 95 ? 19.866 -1.960 -3.519 1.00 66.56 95 ASP A O 1
ATOM 783 N N . HIS A 1 96 ? 19.016 -3.311 -5.097 1.00 76.50 96 HIS A N 1
ATOM 784 C CA . HIS A 1 96 ? 18.533 -4.338 -4.198 1.00 76.50 96 HIS A CA 1
ATOM 785 C C . HIS A 1 96 ? 18.939 -5.693 -4.792 1.00 76.50 96 HIS A C 1
ATOM 787 O O . HIS A 1 96 ? 18.199 -6.357 -5.501 1.00 76.50 96 HIS A O 1
ATOM 793 N N . HIS A 1 97 ? 20.197 -6.070 -4.567 1.00 74.81 97 HIS A N 1
ATOM 794 C CA . HIS A 1 97 ? 20.714 -7.438 -4.718 1.00 74.81 97 HIS A CA 1
ATOM 795 C C . HIS A 1 97 ? 20.432 -8.155 -6.060 1.00 74.81 97 HIS A C 1
ATOM 797 O O . HIS A 1 97 ? 20.235 -9.369 -6.087 1.00 74.81 97 HIS A O 1
ATOM 803 N N . HIS A 1 98 ? 20.495 -7.444 -7.189 1.00 78.06 98 HIS A N 1
ATOM 804 C CA . HIS A 1 98 ? 20.476 -8.066 -8.526 1.00 78.06 98 HIS A CA 1
ATOM 805 C C . HIS A 1 98 ? 21.710 -7.730 -9.377 1.00 78.06 98 HIS A C 1
ATOM 807 O O . HIS A 1 98 ? 21.648 -7.764 -10.607 1.00 78.06 98 HIS A O 1
ATOM 813 N N . ASN A 1 99 ? 22.847 -7.414 -8.745 1.00 72.50 99 ASN A N 1
ATOM 814 C CA . ASN A 1 99 ? 24.144 -7.210 -9.409 1.00 72.50 99 ASN A CA 1
ATOM 815 C C . ASN A 1 99 ? 24.072 -6.250 -10.617 1.00 72.50 99 ASN A C 1
ATOM 817 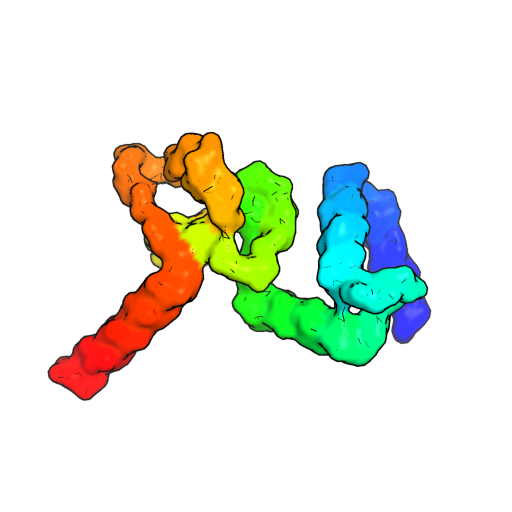O O . ASN A 1 99 ? 24.637 -6.522 -11.677 1.00 72.50 99 ASN A O 1
ATOM 821 N N . GLY A 1 100 ? 23.321 -5.152 -10.482 1.00 68.50 100 GLY A N 1
ATOM 822 C CA . GLY A 1 100 ? 23.172 -4.133 -11.529 1.00 68.50 100 GLY A CA 1
ATOM 823 C C . GLY A 1 100 ? 22.198 -4.468 -12.667 1.00 68.50 100 GLY A C 1
ATOM 824 O O . GLY A 1 100 ? 22.027 -3.644 -13.559 1.00 68.50 100 GLY A O 1
ATOM 825 N N . ARG A 1 101 ? 21.515 -5.621 -12.643 1.00 67.06 101 ARG A N 1
ATOM 826 C CA . ARG A 1 101 ? 20.469 -5.991 -13.624 1.00 67.06 101 ARG A CA 1
ATOM 827 C C . ARG A 1 101 ? 19.063 -5.561 -13.211 1.00 67.06 101 ARG A C 1
ATOM 829 O O . ARG A 1 101 ? 18.089 -6.119 -13.689 1.00 67.06 101 ARG A O 1
ATOM 836 N N . VAL A 1 102 ? 18.959 -4.614 -12.287 1.00 77.44 102 VAL A N 1
ATOM 837 C CA . VAL A 1 102 ? 17.686 -4.269 -11.666 1.00 77.44 102 VAL A CA 1
ATOM 838 C C . VAL A 1 102 ? 16.800 -3.510 -12.655 1.00 77.44 102 VAL A C 1
ATOM 840 O O . VAL A 1 102 ? 17.087 -2.353 -12.976 1.00 77.44 102 VAL A O 1
ATOM 843 N N . GLN A 1 103 ? 15.700 -4.128 -13.085 1.00 87.69 103 GLN A N 1
ATOM 844 C CA . GLN A 1 103 ? 14.646 -3.442 -13.824 1.00 87.69 103 GLN A CA 1
ATOM 845 C C . GLN A 1 103 ? 13.449 -3.195 -12.909 1.00 87.69 103 GLN A C 1
ATOM 847 O O . GLN A 1 103 ? 12.943 -4.103 -12.256 1.00 87.69 103 GLN A O 1
ATOM 852 N N . PHE A 1 104 ? 12.953 -1.961 -12.906 1.00 90.94 104 PHE A N 1
ATOM 853 C CA . PHE A 1 104 ? 11.693 -1.612 -12.260 1.00 90.94 104 PHE A CA 1
ATOM 854 C C . PHE A 1 104 ? 10.648 -1.270 -13.308 1.00 90.94 104 PHE A C 1
ATOM 856 O O . PHE A 1 104 ? 10.943 -0.566 -14.274 1.00 90.94 104 PHE A O 1
ATOM 863 N N . LEU A 1 105 ? 9.427 -1.737 -13.082 1.00 93.00 105 LEU A N 1
ATOM 864 C CA . LEU A 1 105 ? 8.249 -1.352 -13.845 1.00 93.00 105 LEU A CA 1
ATOM 865 C C . LEU A 1 105 ? 7.179 -0.872 -12.876 1.00 93.00 105 LEU A C 1
ATOM 867 O O . LEU A 1 105 ? 7.046 -1.405 -11.773 1.00 93.00 105 LEU A O 1
ATOM 871 N N . ASP A 1 106 ? 6.421 0.139 -13.283 1.00 94.50 106 ASP A N 1
ATOM 872 C CA . ASP A 1 106 ? 5.257 0.547 -12.516 1.00 94.50 106 ASP A CA 1
ATOM 873 C C . ASP A 1 106 ? 4.134 -0.502 -12.613 1.00 94.50 106 ASP A C 1
ATOM 875 O O . ASP A 1 106 ? 4.103 -1.361 -13.504 1.00 94.50 106 ASP A O 1
ATOM 879 N N . ASN A 1 107 ? 3.192 -0.430 -11.680 1.00 91.69 107 ASN A N 1
ATOM 880 C CA . ASN A 1 107 ? 2.099 -1.387 -11.572 1.00 91.69 107 ASN A CA 1
ATOM 881 C C . ASN A 1 107 ? 1.129 -1.388 -12.769 1.00 91.69 107 ASN A C 1
ATOM 883 O O . ASN A 1 107 ? 0.469 -2.405 -12.987 1.00 91.69 107 ASN A O 1
ATOM 887 N N . TYR A 1 108 ? 1.029 -0.302 -13.545 1.00 93.12 108 TYR A N 1
ATOM 888 C CA . TYR A 1 108 ? 0.250 -0.290 -14.786 1.00 93.12 108 TYR A CA 1
ATOM 889 C C . TYR A 1 108 ? 1.014 -1.013 -15.897 1.00 93.12 108 TYR A C 1
ATOM 891 O O . TYR A 1 108 ? 0.475 -1.930 -16.514 1.00 93.12 108 TYR A O 1
ATOM 899 N N . THR A 1 109 ? 2.296 -0.698 -16.083 1.00 93.81 109 THR A N 1
ATOM 900 C CA . THR A 1 109 ? 3.140 -1.372 -17.078 1.00 93.81 109 THR A CA 1
ATOM 901 C C . THR A 1 109 ? 3.227 -2.879 -16.818 1.00 93.81 109 THR A C 1
ATOM 903 O O . THR A 1 109 ? 3.076 -3.676 -17.742 1.00 93.81 109 THR A O 1
ATOM 906 N N . LEU A 1 110 ? 3.369 -3.312 -15.559 1.00 88.69 110 LEU A N 1
ATOM 907 C CA . LEU A 1 110 ? 3.316 -4.739 -15.216 1.00 88.69 110 LEU A CA 1
ATOM 908 C C . LEU A 1 110 ? 1.975 -5.390 -15.564 1.00 88.69 110 LEU A C 1
ATOM 910 O O . LEU A 1 110 ? 1.952 -6.531 -16.031 1.00 88.69 110 LEU A O 1
ATOM 914 N N . LEU A 1 111 ? 0.860 -4.687 -15.361 1.00 88.69 111 LEU A N 1
ATOM 915 C CA . LEU A 1 111 ? -0.459 -5.195 -15.727 1.00 88.69 111 LEU A CA 1
ATOM 916 C C . LEU A 1 111 ? -0.588 -5.372 -17.248 1.00 88.69 111 LEU A C 1
ATOM 918 O O . LEU A 1 111 ? -1.070 -6.413 -17.697 1.00 88.69 111 LEU A O 1
ATOM 922 N N . GLU A 1 112 ? -0.100 -4.411 -18.032 1.00 91.25 112 GLU A N 1
ATOM 923 C CA . GLU A 1 112 ? -0.106 -4.494 -19.496 1.00 91.25 112 GLU A CA 1
ATOM 924 C C . GLU A 1 112 ? 0.779 -5.641 -20.012 1.00 91.25 112 GLU A C 1
ATOM 926 O O . GLU A 1 112 ? 0.344 -6.408 -20.867 1.00 91.25 112 GLU A O 1
ATOM 931 N N . THR A 1 113 ? 1.950 -5.899 -19.412 1.00 86.00 113 THR A N 1
ATOM 932 C CA . THR A 1 113 ? 2.779 -7.053 -19.832 1.00 86.00 113 THR A CA 1
ATOM 933 C C . THR A 1 113 ? 2.077 -8.406 -19.648 1.00 86.00 113 THR A C 1
ATOM 935 O O . THR A 1 113 ? 2.283 -9.339 -20.434 1.00 86.00 113 THR A O 1
ATOM 938 N N . LYS A 1 114 ? 1.206 -8.535 -18.634 1.00 78.50 114 LYS A N 1
ATOM 939 C CA . LYS A 1 114 ? 0.363 -9.730 -18.455 1.00 78.50 114 LYS A CA 1
ATOM 940 C C . LYS A 1 114 ? -0.716 -9.831 -19.528 1.00 78.50 114 LYS A C 1
ATOM 942 O O . LYS A 1 114 ? -1.003 -10.940 -19.981 1.00 78.50 114 LYS A O 1
ATOM 947 N N . ARG A 1 115 ? -1.296 -8.698 -19.932 1.00 83.94 115 ARG A N 1
ATOM 948 C CA . ARG A 1 115 ? -2.274 -8.631 -21.021 1.00 83.94 115 ARG A CA 1
ATOM 949 C C . ARG A 1 115 ? -1.644 -9.120 -22.326 1.00 83.94 115 ARG A C 1
ATOM 951 O O . ARG A 1 115 ? -2.164 -10.067 -22.911 1.00 83.94 115 ARG A O 1
ATOM 958 N N . ASP A 1 116 ? -0.480 -8.607 -22.703 1.00 78.50 116 ASP A N 1
ATOM 959 C CA . ASP A 1 116 ? 0.213 -9.007 -23.939 1.00 78.50 116 ASP A CA 1
ATOM 960 C C . ASP A 1 116 ? 0.606 -10.493 -23.943 1.00 78.50 116 ASP A C 1
ATOM 962 O O . ASP A 1 116 ? 0.417 -11.206 -24.930 1.00 78.50 116 ASP A O 1
ATOM 966 N N . SER A 1 117 ? 1.068 -11.006 -22.798 1.00 69.88 117 SER A N 1
ATOM 967 C CA . SER A 1 117 ? 1.409 -12.427 -22.639 1.00 69.88 117 SER A CA 1
ATOM 968 C C . SER A 1 117 ? 0.194 -13.354 -22.779 1.00 69.88 117 SER A C 1
ATOM 970 O O . SER A 1 117 ? 0.328 -14.494 -23.226 1.00 69.88 117 SER A O 1
ATOM 972 N N . SER A 1 118 ? -0.996 -12.887 -22.382 1.00 62.41 118 SER A N 1
ATOM 973 C CA . SER A 1 118 ? -2.243 -13.643 -22.538 1.00 62.41 118 SER A CA 1
ATOM 974 C C . SER A 1 118 ? -2.684 -13.721 -24.001 1.00 62.41 118 SER A C 1
ATOM 976 O O . SER A 1 118 ? -3.080 -14.790 -24.458 1.00 62.41 118 SER A O 1
ATOM 978 N N . PHE A 1 119 ? -2.502 -12.643 -24.769 1.00 56.62 119 PHE A N 1
ATOM 979 C CA . PHE A 1 119 ? -2.785 -12.635 -26.205 1.00 56.62 119 PHE A CA 1
ATOM 980 C C . PHE A 1 119 ? -1.805 -13.512 -26.992 1.00 56.62 119 PHE A C 1
ATOM 982 O O . PHE A 1 119 ? -2.231 -14.265 -27.865 1.00 56.62 119 PHE A O 1
ATOM 989 N N . ALA A 1 120 ? -0.518 -13.518 -26.634 1.00 54.91 120 ALA A N 1
ATOM 990 C CA . ALA A 1 120 ? 0.474 -14.384 -27.275 1.00 54.91 120 ALA A CA 1
ATOM 991 C C . ALA A 1 120 ? 0.189 -15.892 -27.096 1.00 54.91 120 ALA A C 1
ATOM 993 O O . ALA A 1 120 ? 0.558 -16.692 -27.950 1.00 54.91 120 ALA A O 1
ATOM 994 N N . ARG A 1 121 ? -0.488 -16.295 -26.010 1.00 54.56 121 ARG A N 1
ATOM 995 C CA . ARG A 1 121 ? -0.852 -17.698 -25.730 1.00 54.56 121 ARG A CA 1
ATOM 996 C C . ARG A 1 121 ? -2.135 -18.175 -26.415 1.00 54.56 121 ARG A C 1
ATOM 998 O O . ARG A 1 121 ? -2.361 -19.376 -26.458 1.00 54.56 121 ARG A O 1
ATOM 1005 N N . HIS A 1 122 ? -2.974 -17.271 -26.919 1.00 53.03 122 HIS A N 1
ATOM 1006 C CA . HIS A 1 122 ? -4.222 -17.617 -27.614 1.00 53.03 122 HIS A CA 1
ATOM 1007 C C . HIS A 1 122 ? -4.079 -17.680 -29.144 1.00 53.03 122 HIS A C 1
ATOM 1009 O O . HIS A 1 122 ? -5.039 -18.012 -29.835 1.00 53.03 122 HIS A O 1
ATOM 1015 N N . HIS A 1 123 ? -2.888 -17.380 -29.665 1.00 48.94 123 HIS A N 1
ATOM 1016 C CA . HIS A 1 123 ? -2.573 -17.388 -31.096 1.00 48.94 123 HIS A CA 1
ATOM 1017 C C . HIS A 1 123 ? -1.420 -18.341 -31.469 1.00 48.94 123 HIS A C 1
ATOM 1019 O O . HIS A 1 123 ? -0.895 -18.248 -32.577 1.00 48.94 123 HIS A O 1
ATOM 1025 N N . ALA A 1 124 ? -1.041 -19.246 -30.562 1.00 46.88 124 ALA A N 1
ATOM 1026 C CA . ALA A 1 124 ? -0.112 -20.353 -30.795 1.00 46.88 124 ALA A CA 1
ATOM 1027 C C . ALA A 1 124 ? -0.848 -21.682 -30.591 1.00 46.88 124 ALA A C 1
ATOM 1029 O O . ALA A 1 124 ? -0.546 -22.633 -31.344 1.00 46.88 124 ALA A O 1
#